Protein AF-A0A947E9G8-F1 (afdb_monomer_lite)

Radius of gyration: 31.39 Å; chains: 1; bounding box: 83×18×74 Å

Sequence (95 aa):
MIEKSLAIAVLTICVVMMARLLLGVRLRMKVDAFTRRTWQRIRGGANSLVHRRASRKTAEQLADEAIRRARGEGSWEGNVYKPKSFKRPPRDKLH

pLDDT: mean 76.58, std 10.26, range [51.72, 95.88]

Structure (mmCIF, N/CA/C/O backbone):
data_AF-A0A947E9G8-F1
#
_entry.id   AF-A0A947E9G8-F1
#
loop_
_atom_site.group_PDB
_atom_site.id
_atom_site.type_symbol
_atom_site.label_atom_id
_atom_site.label_alt_id
_atom_site.label_comp_id
_atom_site.label_asym_id
_atom_site.label_entity_id
_atom_site.label_seq_id
_atom_site.pdbx_PDB_ins_code
_atom_site.Cartn_x
_atom_site.Cartn_y
_atom_site.Cartn_z
_atom_site.occupancy
_atom_site.B_iso_or_equiv
_atom_site.auth_seq_id
_atom_site.auth_comp_id
_atom_site.auth_asym_id
_atom_site.auth_atom_id
_atom_site.pdbx_PDB_model_num
ATOM 1 N N . MET A 1 1 ? 29.242 -3.356 5.827 1.00 61.56 1 MET A N 1
ATOM 2 C CA . MET A 1 1 ? 27.884 -3.692 5.319 1.00 61.56 1 MET A CA 1
ATOM 3 C C . MET A 1 1 ? 27.319 -2.600 4.413 1.00 61.56 1 MET A C 1
ATOM 5 O O . MET A 1 1 ? 26.803 -2.947 3.360 1.00 61.56 1 MET A O 1
ATOM 9 N N . ILE A 1 2 ? 27.487 -1.318 4.770 1.00 80.06 2 ILE A N 1
ATOM 10 C CA . ILE A 1 2 ? 27.057 -0.150 3.972 1.00 80.06 2 ILE A CA 1
ATOM 11 C C . ILE A 1 2 ? 27.583 -0.196 2.527 1.00 80.06 2 ILE A C 1
ATOM 13 O O . ILE A 1 2 ? 26.840 0.033 1.578 1.00 80.06 2 ILE A O 1
ATOM 17 N N . GLU A 1 3 ? 28.842 -0.580 2.346 1.00 84.38 3 GLU A N 1
ATOM 18 C CA . GLU A 1 3 ? 29.480 -0.676 1.029 1.00 84.38 3 GLU A CA 1
ATOM 19 C C . GLU A 1 3 ? 28.799 -1.698 0.100 1.00 84.38 3 GLU A C 1
ATOM 21 O O . GLU A 1 3 ? 28.517 -1.404 -1.059 1.00 84.38 3 GLU A O 1
ATOM 26 N N . LYS A 1 4 ? 28.408 -2.866 0.633 1.00 90.31 4 LYS A N 1
ATOM 27 C CA . LYS A 1 4 ? 27.658 -3.884 -0.122 1.00 90.31 4 LYS A CA 1
ATOM 28 C C . LYS A 1 4 ? 26.257 -3.392 -0.486 1.00 90.31 4 LYS A C 1
ATOM 30 O O . LYS A 1 4 ? 25.806 -3.624 -1.602 1.00 90.31 4 LYS A O 1
ATOM 35 N N . SER A 1 5 ? 25.576 -2.687 0.423 1.00 91.19 5 SER A N 1
ATOM 36 C CA . SER A 1 5 ? 24.260 -2.1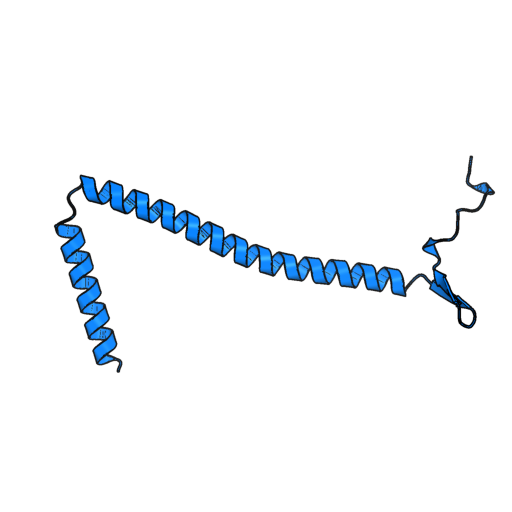08 0.120 1.00 91.19 5 SER A CA 1
ATOM 37 C C . SER A 1 5 ? 24.334 -1.002 -0.932 1.00 91.19 5 SER A C 1
ATOM 39 O O . SER A 1 5 ? 23.458 -0.941 -1.791 1.00 91.19 5 SER A O 1
ATOM 41 N N 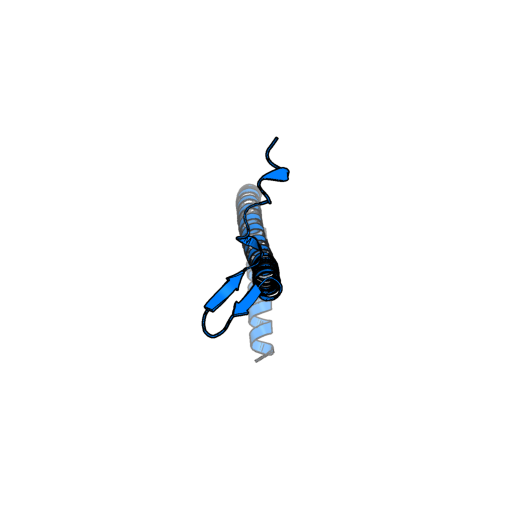. LEU A 1 6 ? 25.386 -0.175 -0.918 1.00 93.56 6 LEU A N 1
ATOM 42 C CA . LEU A 1 6 ? 25.601 0.848 -1.941 1.00 93.56 6 LEU A CA 1
ATOM 43 C C . LEU A 1 6 ? 25.882 0.210 -3.304 1.00 93.56 6 LEU A C 1
ATOM 45 O O . LEU A 1 6 ? 25.259 0.596 -4.287 1.00 93.56 6 LEU A O 1
ATOM 49 N N . ALA A 1 7 ? 26.734 -0.818 -3.358 1.00 93.38 7 ALA A N 1
ATOM 50 C CA . ALA A 1 7 ? 27.014 -1.545 -4.594 1.00 93.38 7 ALA A CA 1
ATOM 51 C C . ALA A 1 7 ? 25.745 -2.175 -5.197 1.00 93.38 7 ALA A C 1
ATOM 53 O O . ALA A 1 7 ? 25.481 -2.023 -6.389 1.00 93.38 7 ALA A O 1
ATOM 54 N N . ILE A 1 8 ? 24.917 -2.823 -4.369 1.00 95.50 8 ILE A N 1
ATOM 55 C CA . ILE A 1 8 ? 23.639 -3.405 -4.808 1.00 95.50 8 ILE A CA 1
ATOM 56 C C . ILE A 1 8 ? 22.682 -2.313 -5.299 1.00 95.50 8 ILE A C 1
ATOM 58 O O . ILE A 1 8 ? 22.052 -2.478 -6.345 1.00 95.50 8 ILE A O 1
ATOM 62 N N . ALA A 1 9 ? 22.578 -1.192 -4.581 1.00 95.25 9 ALA A N 1
ATOM 63 C CA . ALA A 1 9 ? 21.712 -0.083 -4.969 1.00 95.25 9 ALA A CA 1
ATOM 64 C C . ALA A 1 9 ? 22.125 0.505 -6.326 1.00 95.25 9 ALA A C 1
ATOM 66 O O . ALA A 1 9 ? 21.288 0.629 -7.221 1.00 95.25 9 ALA A O 1
ATOM 67 N N . VAL A 1 10 ? 23.416 0.795 -6.510 1.00 95.88 10 VAL A N 1
ATOM 68 C CA . VAL A 1 10 ? 23.959 1.335 -7.765 1.00 95.88 10 VAL A CA 1
ATOM 69 C C . VAL A 1 10 ? 23.743 0.358 -8.918 1.00 95.88 10 VAL A C 1
ATOM 71 O O . VAL A 1 10 ? 23.237 0.756 -9.965 1.00 95.88 10 VAL A O 1
ATOM 74 N N . LEU A 1 11 ? 24.043 -0.930 -8.720 1.00 95.56 11 LEU A N 1
ATOM 75 C CA . LEU A 1 11 ? 23.828 -1.956 -9.742 1.00 95.56 11 LEU A CA 1
ATOM 76 C C . LEU A 1 11 ? 22.350 -2.052 -10.141 1.00 95.56 11 LEU A C 1
ATOM 78 O O . LEU A 1 11 ? 22.029 -2.098 -11.327 1.00 95.56 11 LEU A O 1
ATOM 82 N N . THR A 1 12 ? 21.443 -1.999 -9.165 1.00 95.25 12 THR A N 1
ATOM 83 C CA . THR A 1 12 ? 19.996 -2.011 -9.416 1.00 95.25 12 THR A CA 1
ATOM 84 C C . THR A 1 12 ? 19.567 -0.799 -10.245 1.00 95.25 12 THR A C 1
ATOM 86 O O . THR A 1 12 ? 18.838 -0.952 -11.225 1.00 95.25 12 THR A O 1
ATOM 89 N N . ILE A 1 13 ? 20.048 0.401 -9.903 1.00 94.19 13 ILE A N 1
ATOM 90 C CA . ILE A 1 13 ? 19.758 1.633 -10.651 1.00 94.19 13 ILE A CA 1
ATOM 91 C C . ILE A 1 13 ? 20.269 1.522 -12.093 1.00 94.19 13 ILE A C 1
ATOM 93 O O . ILE A 1 13 ? 19.518 1.816 -13.026 1.00 94.19 13 ILE A O 1
ATOM 97 N N . CYS A 1 14 ? 21.502 1.046 -12.290 1.00 92.19 14 CYS A N 1
ATOM 98 C CA . CYS A 1 14 ? 22.081 0.831 -13.618 1.00 92.19 14 CYS A CA 1
ATOM 99 C C . CYS A 1 14 ? 21.239 -0.130 -14.464 1.00 92.19 14 CYS A C 1
ATOM 101 O O . CYS A 1 14 ? 20.920 0.180 -15.613 1.00 92.19 14 CYS A O 1
ATOM 103 N N . VAL A 1 15 ? 20.818 -1.265 -13.897 1.00 93.00 15 VAL A N 1
ATOM 104 C CA . VAL A 1 15 ? 19.962 -2.239 -14.591 1.00 93.00 15 VAL A CA 1
ATOM 105 C C . VAL A 1 15 ? 18.611 -1.623 -14.959 1.00 93.00 15 VAL A C 1
ATOM 107 O O . VAL A 1 15 ? 18.139 -1.805 -16.080 1.00 93.00 15 VAL A O 1
ATOM 110 N N . VAL A 1 16 ? 17.999 -0.845 -14.062 1.00 88.06 16 VAL A N 1
ATOM 111 C CA . VAL A 1 16 ? 16.728 -0.155 -14.336 1.00 88.06 16 VAL A CA 1
ATOM 112 C C . VAL A 1 16 ? 16.879 0.876 -15.457 1.00 88.06 16 VAL A C 1
ATOM 114 O O . VAL A 1 16 ? 16.016 0.952 -16.336 1.00 88.06 16 VAL A O 1
ATOM 117 N N . MET A 1 17 ? 17.962 1.661 -15.465 1.00 83.62 17 MET A N 1
ATOM 118 C CA . MET A 1 17 ? 18.230 2.614 -16.548 1.00 83.62 17 MET A CA 1
ATOM 119 C C . MET A 1 17 ? 18.468 1.906 -17.884 1.00 83.62 17 MET A C 1
ATOM 121 O O . MET A 1 17 ? 17.879 2.309 -18.888 1.00 83.62 17 MET A O 1
ATOM 125 N N . MET A 1 18 ? 19.248 0.822 -17.888 1.00 86.38 18 MET A N 1
ATOM 126 C CA . MET A 1 18 ? 19.481 -0.001 -19.077 1.00 86.38 18 MET A CA 1
ATOM 127 C C . MET A 1 18 ? 18.167 -0.573 -19.619 1.00 86.38 18 MET A C 1
ATOM 129 O O . MET A 1 18 ? 17.851 -0.423 -20.7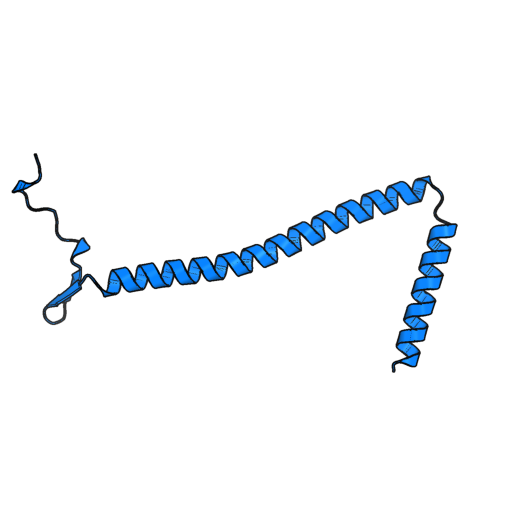99 1.00 86.38 18 MET A O 1
ATOM 133 N N . ALA A 1 19 ? 17.341 -1.147 -18.741 1.00 84.19 19 ALA A N 1
ATOM 134 C CA . ALA A 1 19 ? 16.022 -1.642 -19.106 1.00 84.19 19 ALA A CA 1
ATOM 135 C C . ALA A 1 19 ? 15.160 -0.527 -19.715 1.00 84.19 19 ALA A C 1
ATOM 137 O O . ALA A 1 19 ? 14.529 -0.742 -20.745 1.00 84.19 19 ALA A O 1
ATOM 138 N N . ARG A 1 20 ? 15.161 0.690 -19.149 1.00 77.69 20 ARG A N 1
ATOM 139 C CA . ARG A 1 20 ? 14.421 1.836 -19.713 1.00 77.69 20 ARG A CA 1
ATOM 140 C C . ARG A 1 20 ? 14.877 2.243 -21.110 1.00 77.69 20 ARG A C 1
ATOM 142 O O . ARG A 1 20 ? 14.042 2.744 -21.869 1.00 77.69 20 ARG A O 1
ATOM 149 N N . LEU A 1 21 ? 16.158 2.076 -21.426 1.00 79.94 21 LEU A N 1
ATOM 150 C CA . LEU A 1 21 ? 16.702 2.368 -22.751 1.00 79.94 21 LEU A CA 1
ATOM 151 C C . LEU A 1 21 ? 16.219 1.339 -23.782 1.00 79.94 21 LEU A C 1
ATOM 153 O O . LEU A 1 21 ? 15.792 1.711 -24.870 1.00 79.94 21 LEU A O 1
ATOM 157 N N . LEU A 1 22 ? 16.220 0.059 -23.401 1.00 78.62 22 LEU A N 1
ATOM 158 C CA . LEU A 1 22 ? 15.775 -1.061 -24.241 1.00 78.62 22 LEU A CA 1
ATOM 159 C C . LEU A 1 22 ? 14.244 -1.139 -24.374 1.00 78.62 22 LEU A C 1
ATOM 161 O O . LEU A 1 22 ? 13.711 -1.666 -25.351 1.00 78.62 22 LEU A O 1
ATOM 165 N N . LEU A 1 23 ? 13.511 -0.599 -23.399 1.00 74.88 23 LEU A N 1
ATOM 166 C CA . LEU A 1 23 ? 12.056 -0.491 -23.424 1.00 74.88 23 LEU A CA 1
ATOM 167 C C . LEU A 1 23 ? 11.630 0.591 -24.429 1.00 74.88 23 LEU A C 1
ATOM 169 O O . LEU A 1 23 ? 11.439 1.761 -24.081 1.00 74.88 23 LEU A O 1
ATOM 173 N N . GLY A 1 24 ? 11.424 0.176 -25.680 1.00 69.25 24 GLY A N 1
ATOM 174 C CA . GLY A 1 24 ? 10.761 0.985 -26.703 1.00 69.25 24 GLY A CA 1
ATOM 175 C C . GLY A 1 24 ? 9.350 1.424 -26.278 1.00 69.25 24 GLY A C 1
ATOM 176 O O . GLY A 1 24 ? 8.716 0.818 -25.408 1.00 69.25 24 GLY A O 1
ATOM 177 N N . VAL A 1 25 ? 8.831 2.479 -26.916 1.00 68.19 25 VAL A N 1
ATOM 178 C CA . VAL A 1 25 ? 7.576 3.185 -26.556 1.00 68.19 25 VAL A CA 1
ATOM 179 C C . VAL A 1 25 ? 6.390 2.239 -26.290 1.00 68.19 25 VAL A C 1
ATOM 181 O O . VAL A 1 25 ? 5.609 2.457 -25.364 1.00 68.19 25 VAL A O 1
ATOM 184 N N . ARG A 1 26 ? 6.285 1.131 -27.035 1.00 65.19 26 ARG A N 1
ATOM 185 C CA . ARG A 1 26 ? 5.213 0.132 -26.872 1.00 65.19 26 ARG A CA 1
ATOM 186 C C . ARG A 1 26 ? 5.276 -0.630 -25.545 1.00 65.19 26 ARG A C 1
ATOM 188 O O . ARG A 1 26 ? 4.237 -0.871 -24.932 1.00 65.19 26 ARG A O 1
ATOM 195 N N . LEU A 1 27 ? 6.470 -1.003 -25.082 1.00 71.12 27 LEU A N 1
ATOM 196 C CA . LEU A 1 27 ? 6.621 -1.653 -23.780 1.00 71.12 27 LEU A CA 1
ATOM 197 C C . LEU A 1 27 ? 6.465 -0.653 -22.635 1.00 71.12 27 LEU A C 1
ATOM 199 O O . LEU A 1 27 ? 5.906 -1.021 -21.606 1.00 71.12 27 LEU A O 1
ATOM 203 N N . ARG A 1 28 ? 6.865 0.612 -22.825 1.00 74.38 28 ARG A N 1
ATOM 204 C CA . ARG A 1 28 ? 6.640 1.665 -21.823 1.00 74.38 28 ARG A CA 1
ATOM 205 C C . ARG A 1 28 ? 5.165 1.801 -21.479 1.00 74.38 28 ARG A C 1
ATOM 207 O O . ARG A 1 28 ? 4.840 1.784 -20.302 1.00 74.38 28 ARG A O 1
ATOM 214 N N . MET A 1 29 ? 4.270 1.826 -22.468 1.00 75.69 29 MET A N 1
ATOM 215 C CA . MET A 1 29 ? 2.829 1.896 -22.191 1.00 75.69 29 MET A CA 1
ATOM 216 C C . MET A 1 29 ? 2.307 0.678 -21.416 1.00 75.69 29 MET A C 1
ATOM 218 O O . MET A 1 29 ? 1.490 0.832 -20.511 1.00 75.69 29 MET A O 1
ATOM 222 N N . LYS A 1 30 ? 2.799 -0.533 -21.719 1.00 77.19 30 LYS A N 1
ATOM 223 C CA . LYS A 1 30 ? 2.413 -1.752 -20.985 1.00 77.19 30 LYS A CA 1
ATOM 224 C C . LYS A 1 30 ? 2.927 -1.743 -19.545 1.00 77.19 30 LYS A C 1
ATOM 226 O O . LYS A 1 30 ? 2.165 -2.043 -18.628 1.00 77.19 30 LYS A O 1
ATOM 231 N N . VAL A 1 31 ? 4.195 -1.379 -19.348 1.00 80.75 31 VAL A N 1
ATOM 232 C CA . VAL A 1 31 ? 4.819 -1.269 -18.021 1.00 80.75 31 VAL A CA 1
ATOM 233 C C . VAL A 1 31 ? 4.127 -0.190 -17.202 1.00 80.75 31 VAL A C 1
ATOM 235 O O . VAL A 1 31 ? 3.823 -0.409 -16.035 1.00 80.75 31 VAL A O 1
ATOM 238 N N . ASP A 1 32 ? 3.810 0.946 -17.809 1.00 82.19 32 ASP A N 1
ATOM 239 C CA . ASP A 1 32 ? 3.162 2.060 -17.128 1.00 82.19 32 ASP A CA 1
ATOM 240 C C . ASP A 1 32 ? 1.713 1.718 -16.741 1.00 82.19 32 ASP A C 1
ATOM 242 O O . ASP A 1 32 ? 1.297 1.940 -15.604 1.00 82.19 32 ASP A O 1
ATOM 246 N N . ALA A 1 33 ? 0.965 1.047 -17.624 1.00 81.44 33 ALA A N 1
ATOM 247 C CA . ALA A 1 33 ? -0.360 0.519 -17.301 1.00 81.44 33 ALA A CA 1
ATOM 248 C C . ALA A 1 33 ? -0.314 -0.520 -16.166 1.00 81.44 33 ALA A C 1
ATOM 250 O O . ALA A 1 33 ? -1.148 -0.489 -15.257 1.00 81.44 33 ALA A O 1
ATOM 251 N N . PHE A 1 34 ? 0.670 -1.423 -16.182 1.00 83.50 34 PHE A N 1
ATOM 252 C CA . PHE A 1 34 ? 0.869 -2.401 -15.112 1.00 83.50 34 PHE A CA 1
ATOM 253 C C . PHE A 1 34 ? 1.233 -1.721 -13.787 1.00 83.50 34 PHE A C 1
ATOM 255 O O . PHE A 1 34 ? 0.667 -2.046 -12.744 1.00 83.50 34 PHE A O 1
ATOM 262 N N . THR A 1 35 ? 2.110 -0.720 -13.837 1.00 86.62 35 THR A N 1
ATOM 263 C CA . THR A 1 35 ? 2.568 0.043 -12.671 1.00 86.62 35 THR A CA 1
ATOM 264 C C . THR A 1 35 ? 1.409 0.803 -12.037 1.00 86.62 35 THR A C 1
ATOM 266 O O . THR A 1 35 ? 1.198 0.696 -10.831 1.00 86.62 35 THR A O 1
ATOM 269 N N . ARG A 1 36 ? 0.584 1.490 -12.839 1.00 86.19 36 ARG A N 1
ATOM 270 C CA . ARG A 1 36 ? -0.616 2.193 -12.359 1.00 86.19 36 ARG A CA 1
ATOM 271 C C . ARG A 1 36 ? -1.617 1.241 -11.703 1.00 86.19 36 ARG A C 1
ATOM 273 O O . ARG A 1 36 ? -2.114 1.544 -10.621 1.00 86.19 36 ARG A O 1
ATOM 280 N N . ARG A 1 37 ? -1.883 0.075 -12.305 1.00 83.19 37 ARG A N 1
ATOM 281 C CA . ARG A 1 37 ? -2.790 -0.938 -11.727 1.00 83.19 37 ARG A CA 1
ATOM 282 C C . ARG A 1 37 ? -2.269 -1.477 -10.398 1.00 83.19 37 ARG A C 1
ATOM 284 O O . ARG A 1 37 ? -3.026 -1.586 -9.436 1.00 83.19 37 ARG A O 1
ATOM 291 N N . THR A 1 38 ? -0.982 -1.797 -10.329 1.00 85.62 38 THR A N 1
ATOM 292 C CA . THR A 1 38 ? -0.356 -2.302 -9.104 1.00 85.62 38 THR A CA 1
ATOM 293 C C . THR A 1 38 ? -0.343 -1.234 -8.014 1.00 85.62 38 THR A C 1
ATOM 295 O O . THR A 1 38 ? -0.727 -1.516 -6.882 1.00 85.62 38 THR A O 1
ATOM 298 N N . TRP A 1 39 ? -0.036 0.016 -8.365 1.00 83.25 39 TRP A N 1
ATOM 299 C CA . TRP A 1 39 ? -0.105 1.153 -7.450 1.00 83.25 39 TRP A CA 1
ATOM 300 C C . TRP A 1 39 ? -1.509 1.362 -6.878 1.00 83.25 39 TRP A C 1
ATOM 302 O O . TRP A 1 39 ? -1.665 1.531 -5.672 1.00 83.25 39 TRP A O 1
ATOM 312 N N . GLN A 1 40 ? -2.547 1.293 -7.715 1.00 85.25 40 GLN A N 1
ATOM 313 C CA . GLN A 1 40 ? -3.935 1.410 -7.261 1.00 85.25 40 GLN A CA 1
ATOM 314 C C . GLN A 1 40 ? -4.336 0.274 -6.315 1.00 85.25 40 GLN A C 1
ATOM 316 O O . GLN A 1 40 ? -4.985 0.534 -5.304 1.00 85.25 40 GLN A O 1
ATOM 321 N N . ARG A 1 41 ? -3.913 -0.969 -6.584 1.00 83.50 41 ARG A N 1
ATOM 322 C CA . ARG A 1 41 ? -4.169 -2.105 -5.682 1.00 83.50 41 ARG A CA 1
ATOM 323 C C . ARG A 1 41 ? -3.461 -1.950 -4.343 1.00 83.50 41 ARG A C 1
ATOM 325 O O . ARG A 1 41 ? -4.081 -2.165 -3.306 1.00 83.50 41 ARG A O 1
ATOM 332 N N . ILE A 1 42 ? -2.194 -1.539 -4.360 1.00 85.81 42 ILE A N 1
ATOM 333 C CA . ILE A 1 42 ? -1.417 -1.301 -3.139 1.00 85.81 42 ILE A CA 1
ATOM 334 C C . ILE A 1 42 ? -2.042 -0.159 -2.342 1.00 85.81 42 ILE A C 1
ATOM 336 O O . ILE A 1 42 ? -2.267 -0.308 -1.147 1.00 85.81 42 ILE A O 1
ATOM 340 N N . ARG A 1 43 ? -2.392 0.954 -2.993 1.00 81.50 43 ARG A N 1
ATOM 341 C CA . ARG A 1 43 ? -3.034 2.098 -2.337 1.00 81.50 43 ARG A CA 1
ATOM 342 C C . ARG A 1 43 ? -4.403 1.730 -1.769 1.00 81.50 43 ARG A C 1
ATOM 344 O O . ARG A 1 43 ? -4.698 2.110 -0.643 1.00 81.50 43 ARG A O 1
ATOM 351 N N . GLY A 1 44 ? -5.212 0.965 -2.502 1.00 77.19 44 GLY A N 1
ATOM 352 C CA . GLY A 1 44 ? -6.504 0.464 -2.028 1.00 77.19 44 GLY A CA 1
ATOM 353 C C . GLY A 1 44 ? -6.365 -0.479 -0.830 1.00 77.19 44 GLY A C 1
ATOM 354 O O . GLY A 1 44 ? -7.056 -0.303 0.172 1.00 77.19 44 GLY A O 1
ATOM 355 N N . GLY A 1 45 ? -5.423 -1.424 -0.888 1.00 79.69 45 GLY A N 1
ATOM 356 C CA . GLY A 1 45 ? -5.118 -2.339 0.214 1.00 79.69 45 GLY A CA 1
ATOM 357 C C . GLY A 1 45 ? -4.555 -1.624 1.444 1.00 79.69 45 GLY A C 1
ATOM 358 O O . GLY A 1 45 ? -5.015 -1.860 2.557 1.00 79.69 45 GLY A O 1
ATOM 359 N N . ALA A 1 46 ? -3.626 -0.687 1.255 1.00 80.94 46 ALA A N 1
ATOM 360 C CA . ALA A 1 46 ? -3.071 0.129 2.331 1.00 80.94 46 ALA A CA 1
ATOM 361 C C . ALA A 1 46 ? -4.156 0.984 2.993 1.00 80.94 46 ALA A C 1
ATOM 363 O O . ALA A 1 46 ? -4.269 1.000 4.217 1.00 80.94 46 ALA A O 1
ATOM 364 N N . ASN A 1 47 ? -5.010 1.632 2.195 1.00 77.81 47 ASN A N 1
ATOM 365 C CA . ASN A 1 47 ? -6.105 2.430 2.730 1.00 77.81 47 ASN A CA 1
ATOM 366 C C . ASN A 1 47 ? -7.123 1.550 3.472 1.00 77.81 47 ASN A C 1
ATOM 368 O O . ASN A 1 47 ? -7.570 1.925 4.549 1.00 77.81 47 ASN A O 1
ATOM 372 N N . SER A 1 48 ? -7.420 0.349 2.963 1.00 73.69 48 SER A N 1
ATOM 373 C CA . SER A 1 48 ? -8.264 -0.644 3.642 1.00 73.69 48 SER A CA 1
ATOM 374 C C . SER A 1 48 ? -7.680 -1.086 4.988 1.00 73.69 48 SER A C 1
ATOM 376 O O . SER A 1 48 ? -8.406 -1.153 5.978 1.00 73.69 48 SER A O 1
ATOM 378 N N . LEU A 1 49 ? -6.369 -1.327 5.071 1.00 75.62 49 LEU A N 1
ATOM 379 C CA . LEU A 1 49 ? -5.696 -1.679 6.326 1.00 75.62 49 LEU A CA 1
ATOM 380 C C . LEU A 1 49 ? -5.727 -0.529 7.341 1.00 75.62 49 LEU A C 1
ATOM 382 O O . LEU A 1 49 ? -5.979 -0.761 8.525 1.00 75.62 49 LEU A O 1
ATOM 386 N N . VAL A 1 50 ? -5.524 0.709 6.883 1.00 76.44 50 VAL A N 1
ATOM 387 C CA . VAL A 1 50 ? -5.641 1.911 7.723 1.00 76.44 50 VAL A CA 1
ATOM 388 C C . VAL A 1 50 ? -7.081 2.091 8.213 1.00 76.44 50 VAL A C 1
ATOM 390 O O . VAL A 1 50 ? -7.298 2.276 9.410 1.00 76.44 50 VAL A O 1
ATOM 393 N N . HIS A 1 51 ? -8.073 1.939 7.332 1.00 70.38 51 HIS A N 1
ATOM 394 C CA . HIS A 1 51 ? -9.491 2.031 7.690 1.00 70.38 51 HIS A CA 1
ATOM 395 C C . HIS A 1 51 ? -9.920 0.908 8.637 1.00 70.38 51 HIS A C 1
ATOM 397 O O . HIS A 1 51 ? -10.676 1.165 9.566 1.00 70.38 51 HIS A O 1
ATOM 403 N N . ARG A 1 52 ? -9.401 -0.317 8.484 1.00 64.56 52 ARG A N 1
ATOM 404 C CA . ARG A 1 52 ? -9.640 -1.420 9.431 1.00 64.56 52 ARG A CA 1
ATOM 405 C C . ARG A 1 52 ? -9.095 -1.117 10.825 1.00 64.56 52 ARG A C 1
ATOM 407 O O . ARG A 1 52 ? -9.738 -1.454 11.815 1.00 64.56 52 ARG A O 1
ATOM 414 N N . ARG A 1 53 ? -7.930 -0.468 10.923 1.00 67.38 53 ARG A N 1
ATOM 415 C CA . ARG A 1 53 ? -7.382 -0.018 12.214 1.00 67.38 53 ARG A CA 1
ATOM 416 C C . ARG A 1 53 ? -8.211 1.110 12.828 1.00 67.38 53 ARG A C 1
ATOM 418 O O . ARG A 1 53 ? -8.463 1.073 14.028 1.00 67.38 53 ARG A O 1
ATOM 425 N N . ALA A 1 54 ? -8.666 2.067 12.021 1.00 67.44 54 ALA A N 1
ATOM 426 C CA . ALA A 1 54 ? -9.550 3.140 12.480 1.00 67.44 54 ALA A CA 1
ATOM 427 C C . ALA A 1 54 ? -10.919 2.603 12.943 1.00 67.44 54 ALA A C 1
ATOM 429 O O . ALA A 1 54 ? -11.392 2.970 14.013 1.00 67.44 54 ALA A O 1
ATOM 430 N N . SER A 1 55 ? -11.495 1.660 12.189 1.00 65.50 55 SER A N 1
ATOM 431 C CA . SER A 1 55 ? -12.752 0.964 12.496 1.00 65.50 55 SER A CA 1
ATOM 432 C C . SER A 1 55 ? -12.692 0.159 13.794 1.00 65.50 55 SER A C 1
ATOM 434 O O . SER A 1 55 ? -13.686 0.088 14.511 1.00 65.50 55 SER A O 1
ATOM 436 N N . ARG A 1 56 ? -11.545 -0.450 14.117 1.00 66.06 56 ARG A N 1
ATOM 437 C CA . ARG A 1 56 ? -11.378 -1.171 15.387 1.00 66.06 56 ARG A CA 1
ATOM 438 C C . ARG A 1 56 ? -11.482 -0.241 16.591 1.00 66.06 56 ARG A C 1
ATOM 440 O O . ARG A 1 56 ? -12.177 -0.579 17.539 1.00 66.06 56 ARG A O 1
ATOM 447 N N . LYS A 1 57 ? -10.866 0.944 16.523 1.00 71.81 57 LYS A N 1
ATOM 448 C CA . LYS A 1 57 ? -10.953 1.935 17.606 1.00 71.81 57 LYS A CA 1
ATOM 449 C C . LYS A 1 57 ? -12.375 2.452 17.808 1.00 71.81 57 LYS A C 1
ATOM 451 O O . LYS A 1 57 ? -12.809 2.587 18.945 1.00 71.81 57 LYS A O 1
ATOM 456 N N . THR A 1 58 ? -13.109 2.722 16.728 1.00 74.12 58 THR A N 1
ATOM 457 C CA . THR A 1 58 ? -14.511 3.151 16.843 1.00 74.12 58 THR A CA 1
ATOM 458 C C . THR A 1 58 ? -15.418 2.029 17.343 1.00 74.12 58 THR A C 1
ATOM 460 O O . THR A 1 58 ? -16.326 2.299 18.122 1.00 74.12 58 THR A O 1
ATOM 463 N N . ALA A 1 59 ? -15.159 0.773 16.968 1.00 70.62 59 ALA A N 1
ATOM 464 C CA . ALA A 1 59 ? -15.896 -0.377 17.492 1.00 70.62 59 ALA A CA 1
ATOM 465 C C . ALA A 1 59 ? -15.663 -0.592 18.998 1.00 70.62 59 ALA A C 1
ATOM 467 O O . ALA A 1 59 ? -16.620 -0.845 19.725 1.00 70.62 59 ALA A O 1
ATOM 468 N N . GLU A 1 60 ? -14.422 -0.445 19.473 1.00 76.06 60 GLU A N 1
ATOM 469 C CA . GLU A 1 60 ? -14.088 -0.509 20.904 1.00 76.06 60 GLU A CA 1
ATOM 470 C C . GLU A 1 60 ? -14.788 0.608 21.690 1.00 76.06 60 GLU A C 1
ATOM 472 O O . GLU A 1 60 ? -15.422 0.336 22.706 1.00 76.06 60 GLU A O 1
ATOM 477 N N . GLN A 1 61 ? -14.772 1.843 21.179 1.00 81.94 61 GLN A N 1
ATOM 478 C CA . GLN A 1 61 ? -15.464 2.974 21.810 1.00 81.94 61 GLN A CA 1
ATOM 479 C C . GLN A 1 61 ? -16.982 2.769 21.889 1.00 81.94 61 GLN A C 1
ATOM 481 O O . GLN A 1 61 ? -17.574 3.001 22.941 1.00 81.94 61 GLN A O 1
ATOM 486 N N . LEU A 1 62 ? -17.608 2.300 20.804 1.00 80.94 62 LEU A N 1
ATOM 487 C CA . LEU A 1 62 ? -19.045 2.007 20.776 1.00 80.94 62 LEU A CA 1
ATOM 488 C C . LEU A 1 62 ? -19.421 0.875 21.741 1.00 80.94 62 LEU A C 1
ATOM 490 O O . LEU A 1 62 ? -20.464 0.944 22.395 1.00 80.94 62 LEU A O 1
ATOM 494 N N . ALA A 1 63 ? -18.578 -0.154 21.853 1.00 81.75 63 ALA A N 1
ATOM 495 C CA . ALA A 1 63 ? -18.782 -1.249 22.793 1.00 81.75 63 ALA A CA 1
ATOM 496 C C . ALA A 1 63 ? -18.653 -0.777 24.250 1.00 81.75 63 ALA A C 1
ATOM 498 O O . ALA A 1 63 ? -19.534 -1.060 25.062 1.00 81.75 63 ALA A O 1
ATOM 499 N N . ASP A 1 64 ? -17.617 0.001 24.572 1.00 82.00 64 ASP A N 1
ATOM 500 C CA . ASP A 1 64 ? -17.418 0.573 25.908 1.00 82.00 64 ASP A CA 1
ATOM 501 C C . ASP A 1 64 ? -18.555 1.513 26.312 1.00 82.00 64 ASP A C 1
ATOM 503 O O . ASP A 1 64 ? -18.985 1.526 27.468 1.00 82.00 64 ASP A O 1
ATOM 507 N N . GLU A 1 65 ? -19.073 2.297 25.368 1.00 84.44 65 GLU A N 1
ATOM 508 C CA . GLU A 1 65 ? -20.210 3.178 25.611 1.00 84.44 65 GLU A CA 1
ATOM 509 C C . GLU A 1 65 ? -21.497 2.381 25.873 1.00 84.44 65 GLU A C 1
ATOM 511 O O . GLU A 1 65 ? -22.241 2.694 26.807 1.00 84.44 65 GLU A O 1
ATOM 516 N N . ALA A 1 66 ? -21.735 1.303 25.118 1.00 79.62 66 ALA A N 1
ATOM 517 C CA . ALA A 1 66 ? -22.860 0.399 25.349 1.00 79.62 66 ALA A CA 1
ATOM 518 C C . ALA A 1 66 ? -22.770 -0.299 26.718 1.00 79.62 66 ALA A C 1
ATOM 520 O O . ALA A 1 66 ? -23.761 -0.345 27.452 1.00 79.62 66 ALA A O 1
ATOM 521 N N . ILE A 1 67 ? -21.581 -0.778 27.101 1.00 78.06 67 ILE A N 1
ATOM 522 C CA . ILE A 1 67 ? -21.331 -1.393 28.413 1.00 78.06 67 ILE A CA 1
ATOM 523 C C . ILE A 1 67 ? -21.552 -0.372 29.533 1.00 78.06 67 ILE A C 1
ATOM 525 O O . ILE A 1 67 ? -22.202 -0.680 30.533 1.00 78.06 67 ILE A O 1
ATOM 529 N N . ARG A 1 68 ? -21.059 0.861 29.375 1.00 78.38 68 ARG A N 1
ATOM 530 C CA . ARG A 1 68 ? -21.230 1.937 30.362 1.00 78.38 68 ARG A CA 1
ATOM 531 C C . ARG A 1 68 ? -22.697 2.308 30.557 1.00 78.38 68 ARG A C 1
ATOM 533 O O . ARG A 1 68 ? -23.131 2.445 31.700 1.00 78.38 68 ARG A O 1
ATOM 540 N N . ARG A 1 69 ? -23.458 2.413 29.463 1.00 70.75 69 ARG A N 1
ATOM 541 C CA . ARG A 1 69 ? -24.909 2.645 29.495 1.00 70.75 69 ARG A CA 1
ATOM 542 C C . ARG A 1 69 ? -25.629 1.526 30.246 1.00 70.75 69 ARG A C 1
ATOM 544 O O . ARG A 1 69 ? -26.412 1.808 31.146 1.00 70.75 69 ARG A O 1
ATOM 551 N N . ALA A 1 70 ? -25.300 0.269 29.950 1.00 70.00 70 ALA A N 1
ATOM 552 C CA . ALA A 1 70 ? -25.870 -0.875 30.657 1.00 70.00 70 ALA A CA 1
ATOM 553 C C . ALA A 1 70 ? -25.530 -0.865 32.159 1.00 70.00 70 ALA A C 1
ATOM 555 O O . ALA A 1 70 ? -26.371 -1.202 32.986 1.00 70.00 70 ALA A O 1
ATOM 556 N N . ARG A 1 71 ? -24.320 -0.430 32.534 1.00 69.88 71 ARG A N 1
ATOM 557 C CA . ARG A 1 71 ? -23.873 -0.396 33.936 1.00 69.88 71 ARG A CA 1
ATOM 558 C C . ARG A 1 71 ? -24.587 0.667 34.780 1.00 69.88 71 ARG A C 1
ATOM 560 O O . ARG A 1 71 ? -24.767 0.451 35.974 1.00 69.88 71 ARG A O 1
ATOM 567 N N . GLY A 1 72 ? -24.980 1.795 34.183 1.00 65.62 72 GLY A N 1
ATOM 568 C CA . GLY A 1 72 ? -25.588 2.932 34.891 1.00 65.62 72 GLY A CA 1
ATOM 569 C C . GLY A 1 72 ? -27.084 2.795 35.203 1.00 65.62 72 GLY A C 1
ATOM 570 O O . GLY A 1 72 ? -27.601 3.524 36.048 1.00 65.62 72 GLY A O 1
ATOM 571 N N . GLU A 1 73 ? -27.794 1.863 34.564 1.00 64.44 73 GLU A N 1
ATOM 572 C CA . GLU A 1 73 ? -29.263 1.818 34.585 1.00 64.44 73 GLU A CA 1
ATOM 573 C C . GLU A 1 73 ? -29.845 0.575 35.274 1.00 64.44 73 GLU A C 1
ATOM 575 O O . GLU A 1 73 ? -30.837 0.020 34.813 1.00 64.44 73 GLU A O 1
ATOM 580 N N . GLY A 1 74 ? -29.296 0.126 36.404 1.00 66.00 74 GLY A N 1
ATOM 581 C CA . GLY A 1 74 ? -29.898 -0.980 37.158 1.00 66.00 74 GLY A CA 1
ATOM 582 C C . GLY A 1 74 ? -29.761 -0.837 38.663 1.00 66.00 74 GLY A C 1
ATOM 583 O O . GLY A 1 74 ? -28.776 -0.300 39.159 1.00 66.00 74 GLY A O 1
ATOM 584 N N . SER A 1 75 ? -30.773 -1.302 39.391 1.00 67.94 75 SER A N 1
ATOM 585 C CA . SER A 1 75 ? -30.724 -1.442 40.846 1.00 67.94 75 SER A CA 1
ATOM 586 C C . SER A 1 75 ? -30.554 -2.913 41.200 1.00 67.94 75 SER A C 1
ATOM 588 O O . SER A 1 75 ? -31.258 -3.768 40.658 1.00 67.94 75 SER A O 1
ATOM 590 N N . TRP A 1 76 ? -29.643 -3.200 42.120 1.00 67.88 76 TRP A N 1
ATOM 591 C CA . TRP A 1 76 ? -29.524 -4.520 42.727 1.00 67.88 76 TRP A CA 1
ATOM 592 C C . TRP A 1 76 ? -30.537 -4.652 43.861 1.00 67.88 76 TRP A C 1
ATOM 594 O O . TRP A 1 76 ? -30.616 -3.782 44.725 1.00 67.88 76 TRP A O 1
ATOM 604 N N . GLU A 1 77 ? -31.317 -5.728 43.846 1.00 71.88 77 GLU A N 1
ATOM 605 C CA . GLU A 1 77 ? -32.266 -6.070 44.904 1.00 71.88 77 GLU A CA 1
ATOM 606 C C . GLU A 1 77 ? -31.901 -7.475 45.406 1.00 71.88 77 GLU A C 1
ATOM 608 O O . GLU A 1 77 ? -32.226 -8.490 44.785 1.00 71.88 77 GLU A O 1
ATOM 613 N N . GLY A 1 78 ? -31.1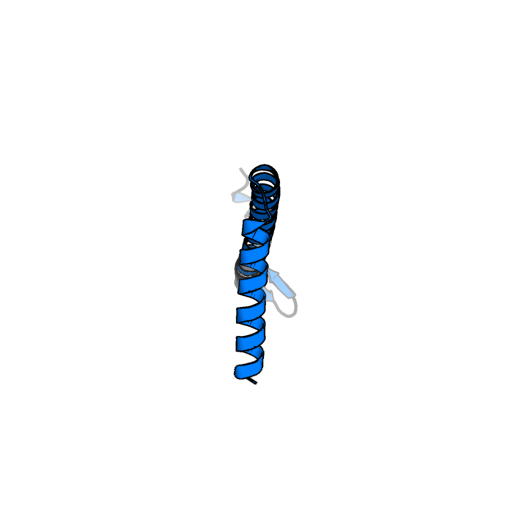02 -7.536 46.477 1.00 79.31 78 GLY A N 1
ATOM 614 C CA . GLY A 1 78 ? -30.474 -8.783 46.925 1.00 79.31 78 GLY A CA 1
ATOM 615 C C . GLY A 1 78 ? -29.546 -9.376 45.853 1.00 79.31 78 GLY A C 1
ATOM 616 O O . GLY A 1 78 ? -28.640 -8.696 45.378 1.00 79.31 78 GLY A O 1
ATOM 617 N N . ASN A 1 79 ? -29.783 -10.633 45.454 1.00 83.25 79 ASN A N 1
ATOM 618 C CA . ASN A 1 79 ? -29.004 -11.340 44.421 1.00 83.25 79 ASN A CA 1
ATOM 619 C C . ASN A 1 79 ? -29.519 -11.117 42.980 1.00 83.25 79 ASN A C 1
ATOM 621 O O . ASN A 1 79 ? -29.018 -11.728 42.039 1.00 83.25 79 ASN A O 1
ATOM 625 N N . VAL A 1 80 ? -30.551 -10.289 42.781 1.00 74.62 80 VAL A N 1
ATOM 626 C CA . VAL A 1 80 ? -31.173 -10.094 41.463 1.00 74.62 80 VAL A CA 1
ATOM 627 C C . VAL A 1 80 ? -30.877 -8.690 40.943 1.00 74.62 80 VAL A C 1
ATOM 629 O O . VAL A 1 80 ? -31.215 -7.685 41.570 1.00 74.62 80 VAL A O 1
ATOM 632 N N . TYR A 1 81 ? -30.267 -8.616 39.759 1.00 72.69 81 TYR A N 1
ATOM 633 C CA . TYR A 1 81 ? -30.059 -7.361 39.042 1.00 72.69 81 TYR A CA 1
ATOM 634 C C . TYR A 1 81 ? -31.328 -6.967 38.277 1.00 72.69 81 TYR A C 1
ATOM 636 O O . TYR A 1 81 ? -31.764 -7.690 37.380 1.00 72.69 81 TYR A O 1
ATOM 644 N N . LYS A 1 82 ? -31.919 -5.811 38.608 1.00 73.12 82 LYS A N 1
ATOM 645 C CA . LYS A 1 82 ? -33.087 -5.254 37.908 1.00 73.12 8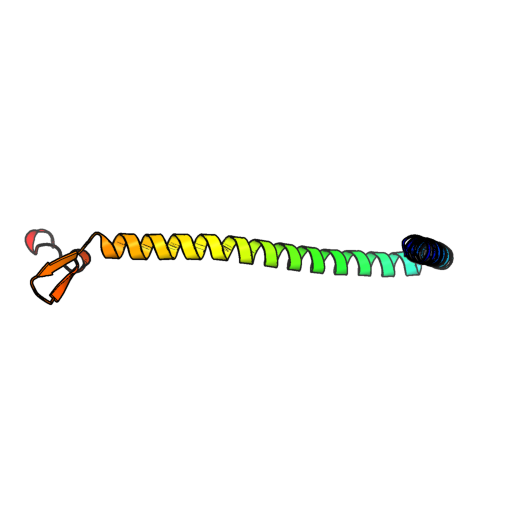2 LYS A CA 1
ATOM 646 C C . LYS A 1 82 ? -32.685 -4.043 37.053 1.00 73.12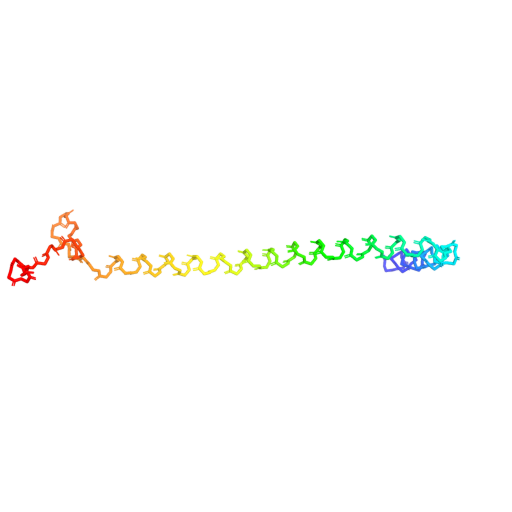 82 LYS A C 1
ATOM 648 O O . LYS A 1 82 ? -32.536 -2.942 37.595 1.00 73.12 82 LYS A O 1
ATOM 653 N N . PRO A 1 83 ? -32.539 -4.202 35.725 1.00 67.69 83 PRO A N 1
ATOM 654 C CA . PRO A 1 83 ? -32.328 -3.076 34.819 1.00 67.69 83 PRO A CA 1
ATOM 655 C C . PRO A 1 83 ? -33.590 -2.197 34.711 1.00 67.69 83 PRO A C 1
ATOM 657 O O . PRO A 1 83 ? -34.707 -2.691 34.546 1.00 67.69 83 PRO A O 1
ATOM 660 N N . LYS A 1 84 ? -33.422 -0.873 34.786 1.00 64.50 84 LYS A N 1
ATOM 661 C CA . LYS A 1 84 ? -34.490 0.137 34.680 1.00 64.50 84 LYS A CA 1
ATOM 662 C C . LYS A 1 84 ? -35.101 0.206 33.277 1.00 64.50 84 LYS A C 1
ATOM 664 O O . LYS A 1 84 ? -36.276 0.542 33.161 1.00 64.50 84 LYS A O 1
ATOM 669 N N . SER A 1 85 ? -34.343 -0.171 32.247 1.00 64.50 85 SER A N 1
ATOM 670 C CA . SER A 1 85 ? -34.769 -0.202 30.840 1.00 64.50 85 SER A CA 1
ATOM 671 C C . SER A 1 85 ? -35.893 -1.204 30.542 1.00 64.50 85 SER A C 1
ATOM 673 O O . SER A 1 85 ? -36.594 -1.057 29.546 1.00 64.50 85 SER A O 1
ATOM 675 N N . PHE A 1 86 ? -36.115 -2.191 31.417 1.00 64.44 86 PHE A N 1
ATOM 676 C CA . PHE A 1 86 ? -37.189 -3.183 31.277 1.00 64.44 86 PHE A CA 1
ATOM 677 C C . PHE A 1 86 ? -38.509 -2.780 31.953 1.00 64.44 86 PHE A C 1
ATOM 679 O O . PHE A 1 86 ? -39.484 -3.535 31.898 1.00 64.44 86 PHE A O 1
ATOM 686 N N . LYS A 1 87 ? -38.591 -1.601 32.588 1.00 63.25 87 LYS A N 1
ATOM 687 C CA . LYS A 1 87 ? -39.871 -1.114 33.118 1.00 63.25 87 LYS A CA 1
ATOM 688 C C . LYS A 1 87 ? -40.775 -0.717 31.949 1.00 63.25 87 LYS A C 1
ATOM 690 O O . LYS A 1 87 ? -40.506 0.262 31.259 1.00 63.25 87 LYS A O 1
ATOM 695 N N . ARG A 1 88 ? -41.861 -1.473 31.738 1.00 60.66 88 ARG A N 1
ATOM 696 C CA . ARG A 1 88 ? -42.947 -1.061 30.835 1.00 60.66 88 ARG A CA 1
ATOM 697 C C . ARG A 1 88 ? -43.435 0.337 31.246 1.00 60.66 88 ARG A C 1
ATOM 699 O O . ARG A 1 88 ? -43.551 0.582 32.452 1.00 60.66 88 ARG A O 1
ATOM 706 N N . PRO A 1 89 ? -43.713 1.238 30.285 1.00 64.44 89 PRO A N 1
ATOM 707 C CA . PRO A 1 89 ? -44.273 2.543 30.602 1.00 64.44 89 PRO A CA 1
ATOM 708 C C . PRO A 1 89 ? -45.563 2.366 31.423 1.00 64.44 89 PRO A C 1
ATOM 710 O O . PRO A 1 89 ? -46.294 1.393 31.201 1.00 64.44 89 PRO A O 1
ATOM 713 N N . PRO A 1 90 ? -45.836 3.254 32.399 1.00 62.38 90 PRO A N 1
ATOM 714 C CA . PRO A 1 90 ? -47.051 3.186 33.198 1.00 62.38 90 PRO A CA 1
ATOM 715 C C . PRO A 1 90 ? -48.279 3.142 32.289 1.00 62.38 90 PRO A C 1
ATOM 717 O O . PRO A 1 90 ? -48.345 3.864 31.296 1.00 62.38 90 PRO A O 1
ATOM 720 N N . ARG A 1 91 ? -49.258 2.305 32.644 1.00 62.03 91 ARG A N 1
ATOM 721 C CA . ARG A 1 91 ? -50.480 2.058 31.857 1.00 62.03 91 ARG A CA 1
ATOM 722 C C . ARG A 1 91 ? -51.322 3.323 31.596 1.00 62.03 91 ARG A C 1
ATOM 724 O O . ARG A 1 91 ? -52.152 3.305 30.705 1.00 62.03 91 ARG A O 1
ATOM 731 N N . ASP A 1 92 ? -51.054 4.396 32.337 1.00 62.94 92 ASP A N 1
ATOM 732 C CA . ASP A 1 92 ? -51.604 5.756 32.203 1.00 62.94 92 ASP A CA 1
ATOM 733 C C . ASP A 1 92 ? -51.116 6.511 30.944 1.00 62.94 92 ASP A C 1
ATOM 735 O O . ASP A 1 92 ? -51.700 7.494 30.519 1.00 62.94 92 ASP A O 1
ATOM 739 N N . LYS A 1 93 ? -50.033 6.055 30.303 1.00 55.69 93 LYS A N 1
ATOM 740 C CA . LYS A 1 93 ? -49.455 6.704 29.109 1.00 55.69 93 LYS A CA 1
ATOM 741 C C . LYS A 1 93 ? -49.728 5.937 27.810 1.00 55.69 93 LYS A C 1
ATOM 743 O O . LYS A 1 93 ? -49.211 6.327 26.767 1.00 55.69 93 LYS A O 1
ATOM 748 N N . LEU A 1 94 ? -50.489 4.841 27.870 1.00 56.94 94 LEU A N 1
ATOM 749 C CA . LEU A 1 94 ? -50.982 4.134 26.687 1.00 56.94 94 LEU A CA 1
ATOM 750 C C . LEU A 1 94 ? -52.376 4.682 26.359 1.00 56.94 94 LEU A C 1
ATOM 752 O O . LEU A 1 94 ? -53.376 4.125 26.807 1.00 56.94 94 LEU A O 1
ATOM 756 N N . HIS A 1 95 ? -52.408 5.791 25.625 1.00 51.72 95 HIS A N 1
ATOM 757 C CA . HIS A 1 95 ? -53.601 6.268 24.927 1.00 51.72 95 HIS A CA 1
ATOM 758 C C . HIS A 1 95 ? -53.550 5.812 23.472 1.00 51.72 95 HIS A C 1
ATOM 760 O O . HIS A 1 95 ? -52.455 5.928 22.872 1.00 51.72 95 HIS A O 1
#

Foldseek 3Di:
DVVVVVVVVVVVVVVVVVVVVVCDPVNVVVVVVVVVVVVVVVVVVVVVVVVVVVVVVVVVVVVVVVVVVQVVAWDDDDPDIGGNVPDDPPPVPPD

Secondary structure (DSSP, 8-state):
-HHHHHHHHHHHHHHHHHHHHH--HHHHHHHHHHHHHHHHHHHHHHHHHHHHHHHHHHHHHHHHHHHHHHHHSEEEETTEEEEGGG-PPPGGG--